Protein AF-A2E4K3-F1 (afdb_monomer)

Radius of gyration: 17.05 Å; Cα contacts (8 Å, |Δi|>4): 34; chains: 1; bounding box: 37×16×49 Å

Organism: Trichomonas vaginalis (strain ATCC PRA-98 / G3) (NCBI:txid412133)

Structure (mmCIF, N/CA/C/O backbone):
data_AF-A2E4K3-F1
#
_entry.id   AF-A2E4K3-F1
#
loop_
_atom_site.group_PDB
_atom_site.id
_atom_site.type_symbol
_atom_site.label_atom_id
_atom_site.label_alt_id
_atom_site.label_comp_id
_atom_site.label_asym_id
_atom_site.label_entity_id
_atom_site.label_seq_id
_atom_site.pdbx_PDB_ins_code
_atom_site.Cartn_x
_atom_site.Cartn_y
_atom_site.Cartn_z
_atom_site.occupancy
_atom_site.B_iso_or_equiv
_atom_site.auth_seq_id
_atom_site.auth_comp_id
_atom_site.auth_asym_id
_atom_site.auth_atom_id
_atom_site.pdbx_PDB_model_num
ATOM 1 N N . MET A 1 1 ? -4.163 12.323 7.623 1.00 51.69 1 MET A N 1
ATOM 2 C CA . MET A 1 1 ? -4.649 11.513 6.497 1.00 51.69 1 MET A CA 1
ATOM 3 C C . MET A 1 1 ? -6.133 11.173 6.589 1.00 51.69 1 MET A C 1
ATOM 5 O O . MET A 1 1 ? -6.499 10.014 6.734 1.00 51.69 1 MET A O 1
ATOM 9 N N . SER A 1 2 ? -7.022 12.127 6.284 1.00 55.66 2 SER A N 1
ATOM 10 C CA . SER A 1 2 ? -8.382 11.779 5.826 1.00 55.66 2 SER A CA 1
ATOM 11 C C . SER A 1 2 ? -8.325 10.609 4.820 1.00 55.66 2 SER A C 1
ATOM 13 O O . SER A 1 2 ? -7.330 10.466 4.105 1.00 55.66 2 SER A O 1
ATOM 15 N N . ASP A 1 3 ? -9.350 9.747 4.734 1.00 62.69 3 ASP A N 1
ATOM 16 C CA . ASP A 1 3 ? -9.349 8.594 3.795 1.00 62.69 3 ASP A CA 1
ATOM 17 C C . ASP A 1 3 ? -8.937 8.971 2.360 1.00 62.69 3 ASP A C 1
ATOM 19 O O . ASP A 1 3 ? -8.406 8.159 1.599 1.00 62.69 3 ASP A O 1
ATOM 23 N N . ASN A 1 4 ? -9.146 10.237 2.010 1.00 77.19 4 ASN A N 1
ATOM 24 C CA . ASN A 1 4 ? -8.730 10.851 0.768 1.00 77.19 4 ASN A CA 1
ATOM 25 C C . ASN A 1 4 ? -7.198 10.888 0.579 1.00 77.19 4 ASN A C 1
ATOM 27 O O . ASN A 1 4 ? -6.701 10.594 -0.504 1.00 77.19 4 ASN A O 1
ATOM 31 N N . GLU A 1 5 ? -6.419 11.202 1.614 1.00 77.31 5 GLU A N 1
ATOM 32 C CA . GLU A 1 5 ? -4.959 11.322 1.527 1.00 77.31 5 GLU A CA 1
ATOM 33 C C . GLU A 1 5 ? -4.269 9.954 1.379 1.00 77.31 5 GLU A C 1
ATOM 35 O O . GLU A 1 5 ? -3.359 9.807 0.561 1.00 77.31 5 GLU A O 1
ATOM 40 N N . TYR A 1 6 ? -4.759 8.919 2.074 1.00 78.75 6 TYR A N 1
ATOM 41 C CA . TYR A 1 6 ? -4.299 7.533 1.884 1.00 78.75 6 TYR A CA 1
ATOM 42 C C . TYR A 1 6 ? -4.538 7.054 0.456 1.00 78.75 6 TYR A C 1
ATOM 44 O O . TYR A 1 6 ? -3.611 6.596 -0.221 1.00 78.75 6 TYR A O 1
ATOM 52 N N . LYS A 1 7 ? -5.769 7.232 -0.039 1.00 83.38 7 LYS A N 1
ATOM 53 C CA . LYS A 1 7 ? -6.133 6.876 -1.414 1.00 83.38 7 LYS A CA 1
ATOM 54 C C . LYS A 1 7 ? -5.272 7.628 -2.430 1.00 83.38 7 LYS A C 1
ATOM 56 O O . LYS A 1 7 ? -4.796 7.014 -3.386 1.00 83.38 7 LYS A O 1
ATOM 61 N N . LYS A 1 8 ? -4.999 8.919 -2.202 1.00 86.31 8 LYS A N 1
ATOM 62 C CA . LYS A 1 8 ? -4.094 9.725 -3.040 1.00 86.31 8 LYS A CA 1
ATOM 63 C C . LYS A 1 8 ? -2.667 9.167 -3.052 1.00 86.31 8 LYS A C 1
ATOM 65 O O . LYS A 1 8 ? -2.138 8.940 -4.141 1.00 86.31 8 LYS A O 1
ATOM 70 N N . LYS A 1 9 ? -2.059 8.888 -1.887 1.00 84.81 9 LYS A N 1
ATOM 71 C CA . LYS A 1 9 ? -0.701 8.305 -1.800 1.00 84.81 9 LYS A CA 1
ATOM 72 C C . LYS A 1 9 ? -0.632 6.945 -2.507 1.00 84.81 9 LYS A C 1
ATOM 74 O O . LYS A 1 9 ? 0.247 6.727 -3.343 1.00 84.81 9 LYS A O 1
ATOM 79 N N . LEU A 1 10 ? -1.603 6.063 -2.260 1.00 87.44 10 LEU A N 1
ATOM 80 C CA . LEU A 1 10 ? -1.663 4.741 -2.889 1.00 87.44 10 LEU A CA 1
ATOM 81 C C . LEU A 1 10 ? -1.804 4.832 -4.417 1.00 87.44 10 LEU A C 1
ATOM 83 O O . LEU A 1 10 ? -1.127 4.103 -5.146 1.00 87.44 10 LEU A O 1
ATOM 87 N N . ASN A 1 11 ? -2.655 5.732 -4.912 1.00 89.62 11 ASN A N 1
ATOM 88 C CA . ASN A 1 11 ? -2.830 5.950 -6.347 1.00 89.62 11 ASN A CA 1
ATOM 89 C C . ASN A 1 11 ? -1.570 6.539 -6.993 1.00 89.62 11 ASN A C 1
ATOM 91 O O . ASN A 1 11 ? -1.178 6.081 -8.063 1.00 89.62 11 ASN A O 1
ATOM 95 N N . ARG A 1 12 ? -0.872 7.467 -6.324 1.00 90.50 12 ARG A N 1
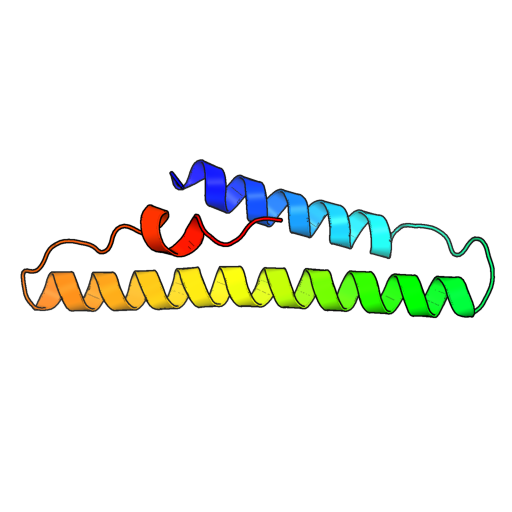ATOM 96 C CA . ARG A 1 12 ? 0.405 8.019 -6.809 1.00 90.50 12 ARG A CA 1
ATOM 97 C C . ARG A 1 12 ? 1.464 6.927 -6.984 1.00 90.50 12 ARG A C 1
ATOM 99 O O . ARG A 1 12 ? 2.137 6.895 -8.013 1.00 90.50 12 ARG A O 1
ATOM 106 N N . ILE A 1 13 ? 1.575 6.004 -6.025 1.00 90.94 13 ILE A N 1
ATOM 107 C CA . ILE A 1 13 ? 2.502 4.862 -6.109 1.00 90.94 13 ILE A CA 1
ATOM 108 C C . ILE A 1 13 ? 2.105 3.917 -7.249 1.00 90.94 13 ILE A C 1
ATOM 110 O O . ILE A 1 13 ? 2.960 3.543 -8.050 1.00 90.94 13 ILE A O 1
ATOM 114 N N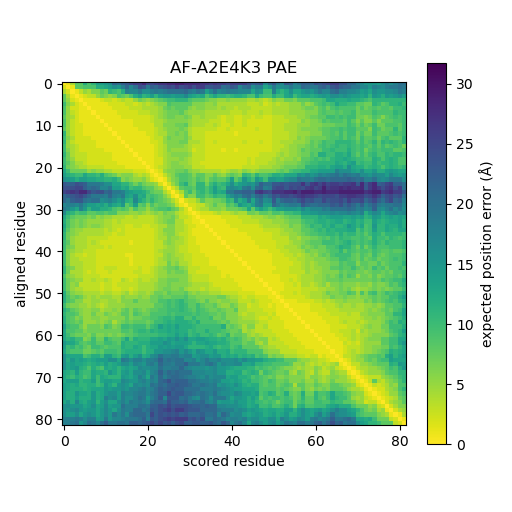 . LYS A 1 14 ? 0.814 3.576 -7.384 1.00 91.31 14 LYS A N 1
ATOM 115 C CA . LYS A 1 14 ? 0.320 2.751 -8.505 1.00 91.31 14 LYS A CA 1
ATOM 116 C C . LYS A 1 14 ? 0.661 3.372 -9.862 1.00 91.31 14 LYS A C 1
ATOM 118 O O . LYS A 1 14 ? 1.144 2.662 -10.743 1.00 91.31 14 LYS A O 1
ATOM 123 N N . SER A 1 15 ? 0.451 4.679 -10.020 1.00 92.56 15 SER A N 1
ATOM 124 C CA . SER A 1 15 ? 0.774 5.397 -11.257 1.00 92.56 15 SER A CA 1
ATOM 125 C C . SER A 1 15 ? 2.275 5.401 -11.543 1.00 92.56 15 SER A C 1
ATOM 127 O O . SER A 1 15 ? 2.660 5.131 -12.677 1.00 92.56 15 SER A O 1
ATOM 129 N N . LYS A 1 16 ? 3.129 5.618 -10.529 1.00 90.44 16 LYS A N 1
ATOM 130 C CA . LYS A 1 16 ? 4.593 5.522 -10.683 1.00 90.44 16 LYS A CA 1
ATOM 131 C C . LYS A 1 16 ? 5.024 4.116 -11.114 1.00 90.44 16 LYS A C 1
ATOM 133 O O . LYS A 1 16 ? 5.766 3.988 -12.080 1.00 90.44 16 LYS A O 1
ATOM 138 N N . ILE A 1 17 ? 4.513 3.062 -10.471 1.00 91.19 17 ILE A N 1
ATOM 139 C 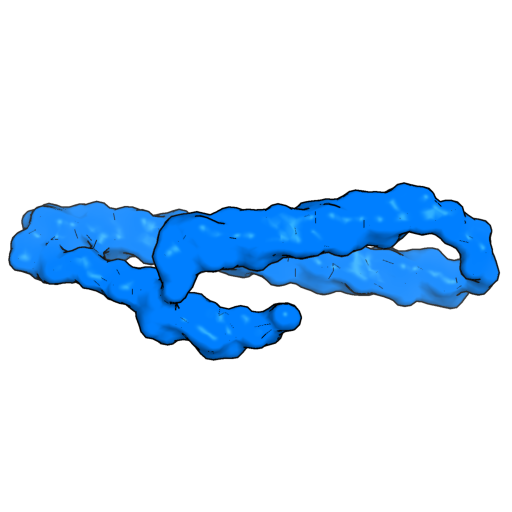CA . ILE A 1 17 ? 4.803 1.670 -10.867 1.00 91.19 17 ILE A CA 1
ATOM 140 C C . ILE A 1 17 ? 4.384 1.429 -12.322 1.00 91.19 17 ILE A C 1
ATOM 142 O O . ILE A 1 17 ? 5.152 0.867 -13.097 1.00 91.19 17 ILE A O 1
ATOM 146 N N . CYS A 1 18 ? 3.185 1.874 -12.712 1.00 91.88 18 CYS A N 1
ATOM 147 C CA . CYS A 1 18 ? 2.686 1.743 -14.081 1.00 91.88 18 CYS A CA 1
ATOM 148 C C . CYS A 1 18 ? 3.584 2.477 -15.088 1.00 91.88 18 CYS A C 1
ATOM 150 O O . CYS A 1 18 ? 3.933 1.908 -16.119 1.00 91.88 18 CYS A O 1
ATOM 152 N N . TYR A 1 19 ? 4.010 3.701 -14.762 1.00 90.25 19 TYR A N 1
ATOM 153 C CA . TYR A 1 19 ? 4.947 4.479 -15.571 1.00 90.25 19 TYR A CA 1
ATOM 154 C C . TYR A 1 19 ? 6.260 3.722 -15.782 1.00 90.25 19 TYR A C 1
ATOM 156 O O . TYR A 1 19 ? 6.642 3.478 -16.924 1.00 90.25 19 TYR A O 1
ATOM 164 N N . TYR A 1 20 ? 6.908 3.261 -14.707 1.00 86.88 20 TYR A N 1
ATOM 165 C CA . TYR A 1 20 ? 8.160 2.517 -14.831 1.00 86.88 20 TYR A CA 1
ATOM 166 C C . TYR A 1 20 ? 7.964 1.170 -15.531 1.00 86.88 20 TYR A C 1
ATOM 168 O O . TYR A 1 20 ? 8.825 0.782 -16.305 1.00 86.88 20 TYR A O 1
ATOM 176 N N . LYS A 1 21 ? 6.834 0.471 -15.371 1.00 87.75 21 LYS A N 1
ATOM 177 C CA . LYS A 1 21 ? 6.548 -0.774 -16.115 1.00 87.75 21 LYS A CA 1
ATOM 178 C C . LYS A 1 21 ? 6.274 -0.549 -17.605 1.00 87.75 21 LYS A C 1
ATOM 180 O O . LYS A 1 21 ? 6.581 -1.427 -18.400 1.00 87.75 21 LYS A O 1
ATOM 185 N N . LYS A 1 22 ? 5.754 0.616 -17.997 1.00 86.44 22 LYS A N 1
ATOM 186 C CA . LYS A 1 22 ? 5.480 0.960 -19.403 1.00 86.44 22 LYS A CA 1
ATOM 187 C C . LYS A 1 22 ? 6.620 1.697 -20.101 1.00 86.44 22 LYS A C 1
ATOM 189 O O . LYS A 1 22 ? 6.611 1.765 -21.324 1.00 86.44 22 LYS A O 1
ATOM 194 N N . LYS A 1 23 ? 7.578 2.257 -19.352 1.00 79.88 23 LYS A N 1
ATOM 195 C CA . LYS A 1 23 ? 8.716 2.981 -19.926 1.00 79.88 23 LYS A CA 1
ATOM 196 C C . LYS A 1 23 ? 9.478 2.043 -20.882 1.00 79.88 23 LYS A C 1
ATOM 198 O O . LYS A 1 23 ? 9.886 0.967 -20.438 1.00 79.88 23 LYS A O 1
ATOM 203 N N . PRO A 1 24 ? 9.630 2.391 -22.172 1.00 73.88 24 PRO A N 1
ATOM 204 C CA . PRO A 1 24 ? 10.400 1.577 -23.105 1.00 73.88 24 PRO A CA 1
ATOM 205 C C . PRO A 1 24 ? 11.854 1.464 -22.630 1.00 73.88 24 PRO A C 1
ATOM 207 O O . PRO A 1 24 ? 12.372 2.370 -21.970 1.00 73.88 24 PRO A O 1
ATOM 210 N N . GLN A 1 25 ? 12.496 0.334 -22.933 1.00 66.31 25 GLN A N 1
ATOM 211 C CA . GLN A 1 25 ? 13.913 0.122 -22.642 1.00 66.31 25 GLN A CA 1
ATOM 212 C C . GLN A 1 25 ? 14.743 1.029 -23.550 1.00 66.31 25 GLN A C 1
ATOM 214 O O . GLN A 1 25 ? 15.033 0.698 -24.695 1.00 66.31 25 GLN A O 1
ATOM 219 N N . CYS A 1 26 ? 15.093 2.207 -23.050 1.00 65.06 26 CYS A N 1
ATOM 220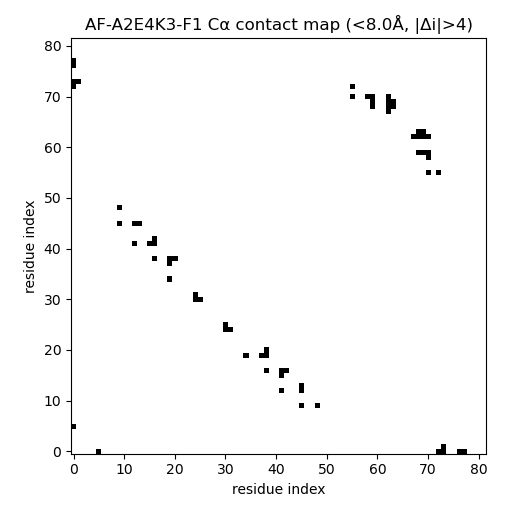 C CA . CYS A 1 26 ? 15.993 3.130 -23.724 1.00 65.06 26 CYS A CA 1
ATOM 221 C C . CYS A 1 26 ? 17.274 3.224 -22.885 1.00 65.06 26 CYS A C 1
ATOM 223 O O . CYS A 1 26 ? 17.323 3.996 -21.930 1.00 65.06 26 CYS A O 1
ATOM 225 N N . GLY A 1 27 ? 18.290 2.413 -23.204 1.00 61.12 27 GLY A N 1
ATOM 226 C CA . GLY A 1 27 ? 19.660 2.637 -22.711 1.00 61.12 27 GLY A CA 1
ATOM 227 C C . GLY A 1 27 ? 20.355 1.498 -21.952 1.00 61.12 27 GLY A C 1
ATOM 228 O O . GLY A 1 27 ? 21.015 1.768 -20.959 1.00 61.12 27 GLY A O 1
ATOM 229 N N . GLY A 1 28 ? 20.269 0.251 -22.426 1.00 65.12 28 GLY A N 1
ATOM 230 C CA . GLY A 1 28 ? 21.171 -0.829 -21.991 1.00 65.12 28 GLY A CA 1
ATOM 231 C C . GLY A 1 28 ? 20.857 -1.475 -20.631 1.00 65.12 28 GLY A C 1
ATOM 232 O O . GLY A 1 28 ? 19.949 -1.065 -19.910 1.00 65.12 28 GLY A O 1
ATOM 233 N N . ALA A 1 29 ? 21.619 -2.522 -20.294 1.00 65.50 29 ALA A N 1
ATOM 234 C CA . ALA A 1 29 ? 21.362 -3.412 -19.155 1.00 65.50 29 ALA A CA 1
ATOM 235 C C . ALA A 1 29 ? 21.416 -2.722 -17.773 1.00 65.50 29 ALA A C 1
ATOM 237 O O . ALA A 1 29 ? 20.718 -3.144 -16.849 1.00 65.50 29 ALA A O 1
ATOM 238 N N . GLU A 1 30 ? 22.203 -1.652 -17.621 1.00 65.50 30 GLU A N 1
ATOM 239 C CA . GLU A 1 30 ? 22.275 -0.879 -16.371 1.00 65.50 30 GLU A CA 1
ATOM 240 C C . GLU A 1 30 ? 20.964 -0.124 -16.088 1.00 65.50 30 GLU A C 1
ATOM 242 O O . GLU A 1 30 ? 20.448 -0.191 -14.969 1.00 65.50 30 GLU A O 1
ATOM 247 N N . ASN A 1 31 ? 20.346 0.474 -17.116 1.00 75.81 31 ASN A N 1
ATOM 248 C CA . ASN A 1 31 ? 19.044 1.141 -16.994 1.00 75.81 31 ASN A CA 1
ATOM 249 C C . ASN A 1 31 ? 17.911 0.157 -16.660 1.00 75.81 31 ASN A C 1
ATOM 251 O O . ASN A 1 31 ? 16.949 0.524 -15.982 1.00 75.81 31 ASN A O 1
ATOM 255 N N . ASP A 1 32 ? 18.009 -1.095 -17.113 1.00 80.56 32 ASP A N 1
ATOM 256 C CA . ASP A 1 32 ? 17.037 -2.139 -16.776 1.00 80.56 32 ASP A CA 1
ATOM 257 C C . ASP A 1 32 ? 17.131 -2.574 -15.311 1.00 80.56 32 ASP A C 1
ATOM 259 O O . ASP A 1 32 ? 16.098 -2.779 -14.661 1.00 80.56 32 ASP A O 1
ATOM 263 N N . LYS A 1 33 ? 18.351 -2.665 -14.767 1.00 85.44 33 LYS A N 1
ATOM 264 C CA . LYS A 1 33 ? 18.570 -2.974 -13.351 1.00 85.44 33 LYS A CA 1
ATOM 265 C C . LYS A 1 33 ? 18.043 -1.855 -12.456 1.00 85.44 33 LYS A C 1
ATOM 267 O O . LYS A 1 33 ? 17.254 -2.130 -11.552 1.00 85.44 33 LYS A O 1
ATOM 272 N N . GLU A 1 34 ? 18.392 -0.603 -12.750 1.00 86.12 34 GLU A N 1
ATOM 273 C CA . GLU A 1 34 ? 17.917 0.555 -11.982 1.00 86.12 34 GLU A CA 1
ATOM 274 C C . GLU A 1 34 ? 16.384 0.657 -12.015 1.00 86.12 34 GLU A C 1
ATOM 276 O O . GLU A 1 34 ? 15.720 0.819 -10.987 1.00 86.12 34 GLU A O 1
ATOM 281 N N . ARG A 1 35 ? 15.786 0.467 -13.196 1.00 87.12 35 ARG A N 1
ATOM 282 C CA . ARG A 1 35 ? 14.331 0.426 -13.366 1.00 87.12 35 ARG A CA 1
ATOM 283 C C . ARG A 1 35 ? 13.683 -0.662 -12.511 1.00 87.12 35 ARG A C 1
ATOM 285 O O . ARG A 1 35 ? 12.638 -0.408 -11.905 1.00 87.12 35 ARG A O 1
ATOM 292 N N . LYS A 1 36 ? 14.267 -1.862 -12.470 1.00 89.25 36 LYS A N 1
ATOM 293 C CA . LYS A 1 36 ? 13.761 -2.975 -11.660 1.00 89.25 36 LYS A CA 1
ATOM 294 C C . LYS A 1 36 ? 13.827 -2.647 -10.168 1.00 89.25 36 LYS A C 1
ATOM 296 O O . LYS A 1 36 ? 12.817 -2.793 -9.485 1.00 89.25 36 LYS A O 1
ATOM 301 N N . GLU A 1 37 ? 14.950 -2.114 -9.692 1.00 91.19 37 GLU A N 1
ATOM 302 C CA . GLU A 1 37 ? 15.118 -1.703 -8.292 1.00 91.19 37 GLU A CA 1
ATOM 303 C C . GLU A 1 37 ? 14.116 -0.611 -7.883 1.00 91.19 37 GLU A C 1
ATOM 305 O O . GLU A 1 37 ? 13.541 -0.660 -6.793 1.00 91.19 37 GLU A O 1
ATOM 310 N N . ILE A 1 38 ? 13.846 0.362 -8.762 1.00 89.62 38 ILE A N 1
ATOM 311 C CA . ILE A 1 38 ? 12.832 1.398 -8.514 1.00 89.62 38 ILE A CA 1
ATOM 312 C C . ILE A 1 38 ? 11.435 0.775 -8.392 1.00 89.62 38 ILE A C 1
ATOM 314 O O . ILE A 1 38 ? 10.675 1.138 -7.489 1.00 89.62 38 ILE A O 1
ATOM 318 N N . ILE A 1 39 ? 11.081 -0.166 -9.274 1.00 90.94 39 ILE A N 1
ATOM 319 C CA . ILE A 1 39 ? 9.790 -0.866 -9.214 1.00 90.94 39 ILE A CA 1
ATOM 320 C C . ILE A 1 39 ? 9.672 -1.668 -7.911 1.00 90.94 39 ILE A C 1
ATOM 322 O O . ILE A 1 39 ? 8.650 -1.548 -7.235 1.00 90.94 39 ILE A O 1
ATOM 326 N N . GLU A 1 40 ? 10.704 -2.421 -7.524 1.00 93.06 40 GLU A N 1
ATOM 327 C CA . GLU A 1 40 ? 10.719 -3.221 -6.289 1.00 93.06 40 GLU A CA 1
ATOM 328 C C . GLU A 1 40 ? 10.577 -2.349 -5.034 1.00 93.06 40 GLU A C 1
ATOM 330 O O . GLU A 1 40 ? 9.765 -2.648 -4.152 1.00 93.06 40 GLU A O 1
ATOM 335 N N . LYS A 1 41 ? 11.284 -1.210 -4.974 1.00 91.50 41 LYS A N 1
ATOM 336 C CA . LYS A 1 41 ? 11.125 -0.231 -3.887 1.00 91.50 41 LYS A CA 1
ATOM 337 C C . LYS A 1 41 ? 9.687 0.284 -3.816 1.00 91.50 41 LYS A C 1
ATOM 339 O O . LYS A 1 41 ? 9.083 0.280 -2.744 1.00 91.50 41 LYS A O 1
ATOM 344 N N . LEU A 1 42 ? 9.101 0.687 -4.946 1.00 90.50 42 LEU A N 1
ATOM 345 C CA . LEU A 1 42 ? 7.721 1.186 -4.991 1.00 90.50 42 LEU A CA 1
ATOM 346 C C . LEU A 1 42 ? 6.686 0.115 -4.606 1.00 90.50 42 LEU A C 1
ATOM 348 O O . LEU A 1 42 ? 5.704 0.429 -3.926 1.00 90.50 42 LEU A O 1
ATOM 352 N N . GLU A 1 43 ? 6.884 -1.140 -5.014 1.00 91.38 43 GLU A N 1
ATOM 353 C CA . GLU A 1 43 ? 6.028 -2.262 -4.610 1.00 91.38 43 GLU A CA 1
ATOM 354 C C . GLU A 1 43 ? 6.155 -2.561 -3.111 1.00 91.38 43 GLU A C 1
ATOM 356 O O . GLU A 1 43 ? 5.139 -2.783 -2.447 1.00 91.38 43 GLU A O 1
ATOM 361 N N . THR A 1 44 ? 7.359 -2.447 -2.550 1.00 89.12 44 THR A N 1
ATOM 362 C CA . THR A 1 44 ? 7.604 -2.573 -1.106 1.00 89.12 44 THR A CA 1
ATOM 363 C C . THR A 1 44 ? 6.868 -1.487 -0.321 1.00 89.12 44 THR A C 1
ATOM 365 O O . THR A 1 44 ? 6.093 -1.799 0.586 1.00 89.12 44 THR A O 1
ATOM 368 N N . TYR A 1 45 ? 7.002 -0.217 -0.723 1.00 84.69 45 TYR A N 1
ATOM 369 C CA . TYR A 1 45 ? 6.259 0.892 -0.110 1.00 84.69 45 TYR A CA 1
ATOM 370 C C . TYR A 1 45 ? 4.741 0.691 -0.187 1.00 84.69 45 TYR A C 1
ATOM 372 O O . TYR A 1 45 ? 4.022 0.931 0.786 1.00 84.69 45 TYR A O 1
ATOM 380 N N . ARG A 1 46 ? 4.232 0.203 -1.327 1.00 88.25 46 ARG A N 1
ATOM 381 C CA . ARG A 1 46 ? 2.807 -0.121 -1.496 1.00 88.25 46 ARG A CA 1
ATOM 382 C C . ARG A 1 46 ? 2.346 -1.201 -0.513 1.00 88.25 46 ARG A C 1
ATOM 384 O O . ARG A 1 46 ? 1.236 -1.096 0.010 1.00 88.25 46 ARG A O 1
ATOM 391 N N . SER A 1 47 ? 3.157 -2.231 -0.289 1.00 86.56 47 SER A N 1
ATOM 392 C CA . SER A 1 47 ? 2.851 -3.321 0.644 1.00 86.56 47 SER A CA 1
ATOM 393 C C . SER A 1 47 ? 2.846 -2.844 2.093 1.00 86.56 47 SER A C 1
ATOM 395 O O . SER A 1 47 ? 1.893 -3.136 2.812 1.00 86.56 47 SER A O 1
ATOM 397 N N . ILE A 1 48 ? 3.831 -2.033 2.495 1.00 83.75 48 ILE A N 1
ATOM 398 C CA . ILE A 1 48 ? 3.888 -1.434 3.838 1.00 83.75 48 ILE A CA 1
ATOM 399 C C . ILE A 1 48 ? 2.630 -0.600 4.106 1.00 83.75 48 ILE A C 1
ATOM 401 O O . ILE A 1 48 ? 1.964 -0.807 5.115 1.00 83.75 48 ILE A O 1
ATOM 405 N N . LEU A 1 49 ? 2.232 0.275 3.176 1.00 82.69 49 LEU A N 1
ATOM 406 C CA . LEU A 1 49 ? 1.026 1.099 3.338 1.00 82.69 49 LEU A CA 1
ATOM 407 C C . LEU A 1 49 ? -0.258 0.273 3.494 1.00 82.69 49 LEU A C 1
ATOM 409 O O . LEU A 1 49 ? -1.150 0.655 4.250 1.00 82.69 49 LEU A O 1
ATOM 413 N N . LYS A 1 50 ? -0.376 -0.853 2.783 1.00 85.31 50 LYS A N 1
ATOM 414 C CA . LYS A 1 50 ? -1.519 -1.768 2.928 1.00 85.31 50 LYS A CA 1
ATOM 415 C C . LYS A 1 50 ? -1.505 -2.504 4.265 1.00 85.31 50 LYS A C 1
ATOM 417 O O . LYS A 1 50 ? -2.552 -2.630 4.892 1.00 85.31 50 LYS A O 1
ATOM 422 N N . LEU A 1 51 ? -0.337 -2.985 4.693 1.00 82.56 51 LEU A N 1
ATOM 423 C CA . LEU A 1 51 ? -0.176 -3.663 5.980 1.00 82.56 51 LEU A CA 1
ATOM 424 C C . LEU A 1 51 ? -0.494 -2.720 7.142 1.00 82.56 51 LEU A C 1
ATOM 426 O O . LEU A 1 51 ? -1.203 -3.119 8.062 1.00 82.56 51 LEU A O 1
ATOM 430 N N . SER A 1 52 ? -0.041 -1.466 7.076 1.00 80.50 52 SER A N 1
ATOM 431 C CA . SER A 1 52 ? -0.381 -0.447 8.071 1.00 80.50 52 SER A CA 1
ATOM 432 C C . SER A 1 52 ? -1.889 -0.193 8.132 1.00 80.50 52 SER A C 1
ATOM 434 O O . SER A 1 52 ? -2.447 -0.153 9.222 1.00 80.50 52 SER A O 1
ATOM 436 N N . GLU A 1 53 ? -2.579 -0.096 6.989 1.00 81.25 53 GLU A N 1
ATOM 437 C CA . GLU A 1 53 ? -4.043 0.062 6.966 1.00 81.25 53 GLU A CA 1
ATOM 438 C C . GLU A 1 53 ? -4.764 -1.140 7.603 1.00 81.25 53 GLU A C 1
ATOM 440 O O . GLU A 1 53 ? -5.689 -0.959 8.396 1.00 81.25 53 GLU A O 1
ATOM 445 N N . ALA A 1 54 ? -4.336 -2.366 7.283 1.00 84.25 54 ALA A N 1
ATOM 446 C CA . ALA A 1 54 ? -4.912 -3.583 7.850 1.00 84.25 54 ALA A CA 1
ATOM 447 C C . ALA A 1 54 ? -4.712 -3.653 9.373 1.00 84.25 54 ALA A C 1
ATOM 449 O O . ALA A 1 54 ? -5.676 -3.879 10.103 1.00 84.25 54 ALA A O 1
ATOM 450 N N . LYS A 1 55 ? -3.492 -3.372 9.852 1.00 83.12 55 LYS A N 1
ATOM 451 C CA . LYS A 1 55 ? -3.170 -3.357 11.286 1.00 83.12 55 LYS A CA 1
ATOM 452 C C . LYS A 1 55 ? -3.957 -2.295 12.050 1.00 83.12 55 LYS A C 1
ATOM 454 O O . LYS A 1 55 ? -4.470 -2.587 13.124 1.00 83.12 55 LYS A O 1
ATOM 459 N N . ILE A 1 56 ? -4.108 -1.091 11.495 1.00 81.75 56 ILE A N 1
ATOM 460 C CA . ILE A 1 56 ? -4.905 -0.024 12.123 1.00 81.75 56 ILE A CA 1
ATOM 461 C C . ILE A 1 56 ? -6.385 -0.426 12.206 1.00 81.75 56 ILE A C 1
ATOM 463 O O . ILE A 1 56 ? -7.018 -0.228 13.239 1.00 81.75 56 ILE A O 1
ATOM 467 N N . LYS A 1 57 ? -6.942 -1.042 11.153 1.00 85.00 57 LYS A N 1
ATOM 468 C CA . LYS A 1 57 ? -8.329 -1.546 11.171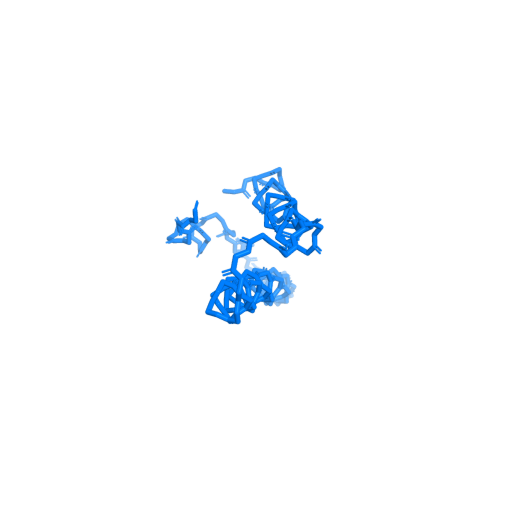 1.00 85.00 57 LYS A CA 1
ATOM 469 C C . LYS A 1 57 ? -8.546 -2.607 12.245 1.00 85.00 57 LYS A C 1
ATOM 471 O O . LYS A 1 57 ? -9.580 -2.603 12.907 1.00 85.00 57 LYS A O 1
ATOM 476 N N . GLU A 1 58 ? -7.594 -3.517 12.401 1.00 86.31 58 GLU A N 1
ATOM 477 C CA . GLU A 1 58 ? -7.646 -4.556 13.426 1.00 86.31 58 GLU A CA 1
ATOM 478 C C . GLU A 1 58 ? -7.528 -3.965 14.836 1.00 86.31 58 GLU A C 1
ATOM 480 O O . GLU A 1 58 ? -8.328 -4.295 15.709 1.00 86.31 58 GLU A O 1
ATOM 485 N N . PHE A 1 59 ? -6.628 -3.002 15.032 1.00 83.94 59 PHE A N 1
ATOM 486 C CA . PHE A 1 59 ? -6.494 -2.280 16.295 1.00 83.94 59 PHE A CA 1
ATOM 487 C C . PHE A 1 59 ? -7.773 -1.510 16.667 1.00 83.94 59 PHE A C 1
ATOM 489 O O . PHE A 1 59 ? -8.255 -1.625 17.791 1.00 83.94 59 PHE A O 1
ATOM 496 N N . ASN A 1 60 ? -8.398 -0.813 15.712 1.00 84.50 60 ASN A N 1
ATOM 497 C CA . ASN A 1 60 ? -9.671 -0.118 15.944 1.00 84.50 60 ASN A CA 1
ATOM 498 C C . ASN A 1 60 ? -10.820 -1.085 16.248 1.00 84.50 60 ASN A C 1
ATOM 500 O O . ASN A 1 60 ? -11.672 -0.783 17.084 1.00 84.50 60 ASN A O 1
ATOM 504 N N . ARG A 1 61 ? -10.835 -2.272 15.624 1.00 87.56 61 ARG A N 1
ATOM 505 C CA . ARG A 1 61 ? -11.784 -3.337 15.986 1.00 87.56 61 ARG A CA 1
ATOM 506 C C . ARG A 1 61 ? -11.615 -3.766 17.441 1.00 87.56 61 ARG A C 1
ATOM 508 O O . ARG A 1 61 ? -12.619 -3.906 18.131 1.00 87.56 61 ARG A O 1
ATOM 515 N N . ILE A 1 62 ? -10.377 -3.944 17.904 1.00 88.19 62 ILE A N 1
ATOM 516 C CA . ILE A 1 62 ? -10.088 -4.291 19.302 1.00 88.19 62 ILE A CA 1
ATOM 517 C C . ILE A 1 62 ? -10.523 -3.156 20.233 1.00 88.19 62 ILE A C 1
ATOM 519 O O . ILE A 1 62 ? -11.260 -3.425 21.177 1.00 88.19 62 ILE A O 1
ATOM 523 N N . ASN A 1 63 ? -10.155 -1.902 19.943 1.00 85.69 63 ASN A N 1
ATOM 524 C CA . ASN A 1 63 ? -10.548 -0.740 20.752 1.00 85.69 63 ASN A CA 1
ATOM 525 C C . ASN A 1 63 ? -12.066 -0.647 20.928 1.00 85.69 63 ASN A C 1
ATOM 527 O O . ASN A 1 63 ? -12.544 -0.466 22.047 1.00 85.69 63 ASN A O 1
ATOM 531 N N . LYS A 1 64 ? -12.824 -0.886 19.853 1.00 88.00 64 LYS A N 1
ATOM 532 C CA . LYS A 1 64 ? -14.287 -0.915 19.902 1.00 88.00 64 LYS A CA 1
ATOM 533 C C . LYS A 1 64 ? -14.834 -2.006 20.831 1.00 88.00 64 LYS A C 1
ATOM 535 O O . LYS A 1 64 ? -15.833 -1.770 21.503 1.00 88.00 64 LYS A O 1
ATOM 540 N N . LEU A 1 65 ? -14.198 -3.179 20.888 1.00 89.62 65 LEU A N 1
ATOM 541 C CA . LEU A 1 65 ? -14.608 -4.274 21.780 1.00 89.62 65 LEU A CA 1
ATOM 542 C C . LEU A 1 65 ? -14.357 -3.956 23.259 1.00 89.62 65 LEU A C 1
ATOM 544 O O . LEU A 1 65 ? -15.131 -4.379 24.110 1.00 89.62 65 LEU A O 1
ATOM 548 N N . ILE A 1 66 ? -13.296 -3.206 23.560 1.00 91.69 66 ILE A N 1
ATOM 549 C CA . ILE A 1 66 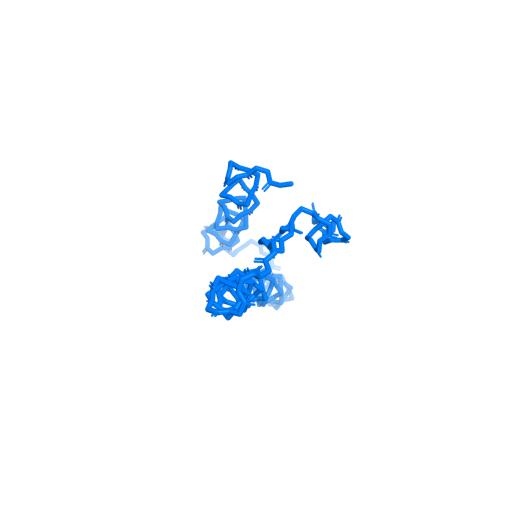? -12.915 -2.833 24.933 1.00 91.69 66 ILE A CA 1
ATOM 550 C C . ILE A 1 66 ? -13.439 -1.449 25.355 1.00 91.69 66 ILE A C 1
ATOM 552 O O . ILE A 1 66 ? -13.058 -0.956 26.414 1.00 91.69 66 ILE A O 1
ATOM 556 N N . GLY A 1 67 ? -14.286 -0.811 24.537 1.00 88.44 67 GLY A N 1
ATOM 557 C CA . GLY A 1 67 ? -14.877 0.501 24.823 1.00 88.44 67 GLY A CA 1
ATOM 558 C C . GLY A 1 67 ? -13.887 1.673 24.807 1.00 88.44 67 GLY A C 1
ATOM 559 O O . GLY A 1 67 ? -14.126 2.670 25.481 1.00 88.44 67 GLY A O 1
ATOM 560 N N . ARG A 1 68 ? -12.767 1.553 24.082 1.00 84.31 68 ARG A N 1
ATOM 561 C CA . ARG A 1 68 ? -11.765 2.619 23.903 1.00 84.31 68 ARG A CA 1
ATOM 562 C C . ARG A 1 68 ? -11.961 3.374 22.591 1.00 84.31 68 ARG A C 1
ATOM 564 O O . ARG A 1 68 ? -12.518 2.838 21.633 1.00 84.31 68 ARG A O 1
ATOM 571 N N . ASP A 1 69 ? -11.419 4.588 22.546 1.00 82.00 69 ASP A N 1
ATOM 572 C CA . ASP A 1 69 ? -11.429 5.444 21.361 1.00 82.00 69 ASP A CA 1
ATOM 573 C C . ASP A 1 69 ? -10.697 4.815 20.167 1.00 82.00 69 ASP A C 1
ATOM 575 O O . ASP A 1 69 ? -9.744 4.037 20.308 1.00 82.00 69 ASP A O 1
ATOM 579 N N . GLU A 1 70 ? -11.142 5.160 18.959 1.00 79.19 70 GLU A N 1
ATOM 580 C CA . GLU A 1 70 ? -10.470 4.740 17.733 1.00 79.19 70 GLU A CA 1
ATOM 581 C C . GLU A 1 70 ? -9.081 5.374 17.629 1.00 79.19 70 GLU A C 1
ATOM 583 O O . GLU A 1 70 ? -8.875 6.557 17.897 1.00 79.19 70 GLU A O 1
ATOM 588 N N . PHE A 1 71 ? -8.113 4.578 17.188 1.00 77.69 71 PHE A N 1
ATOM 589 C CA . PHE A 1 71 ? -6.778 5.065 16.912 1.00 77.69 71 PHE A CA 1
ATOM 590 C C . PHE A 1 71 ? -6.788 6.021 15.721 1.00 77.69 71 PHE A C 1
ATOM 592 O O . PHE A 1 71 ? -7.294 5.701 14.636 1.00 77.69 71 PHE A O 1
ATOM 599 N N . ASN A 1 72 ? -6.167 7.184 15.911 1.00 70.69 72 ASN A N 1
ATOM 600 C CA . ASN A 1 72 ? -6.035 8.180 14.868 1.00 70.69 72 ASN A CA 1
ATOM 601 C C . ASN A 1 72 ? -4.960 7.757 13.856 1.00 70.69 72 ASN A C 1
ATOM 603 O O . ASN A 1 72 ? -3.757 7.901 14.076 1.00 70.69 72 ASN A O 1
ATOM 607 N N . LYS A 1 73 ? -5.401 7.267 12.694 1.00 68.88 73 LYS A N 1
ATOM 608 C CA . LYS A 1 73 ? -4.507 6.835 11.605 1.00 68.88 73 LYS A CA 1
ATOM 609 C C . LYS A 1 73 ? -3.592 7.950 11.079 1.00 68.88 73 LYS A C 1
ATOM 611 O O . LYS A 1 73 ? -2.595 7.656 10.418 1.00 68.88 73 LYS A O 1
ATOM 616 N N . ASP A 1 74 ? -3.937 9.209 11.340 1.00 65.19 74 ASP A N 1
ATOM 617 C CA . ASP A 1 74 ? -3.230 10.376 10.819 1.00 65.19 74 ASP A CA 1
ATOM 618 C C . ASP A 1 74 ? -1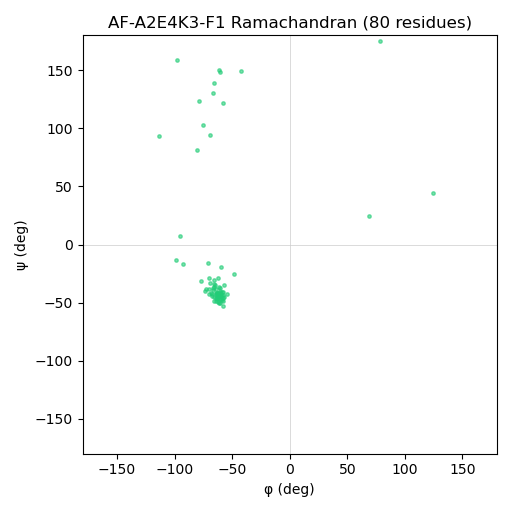.897 10.586 11.526 1.00 65.19 74 ASP A C 1
ATOM 620 O O . ASP A 1 74 ? -0.895 10.842 10.864 1.00 65.19 74 ASP A O 1
ATOM 624 N N . GLU A 1 75 ? -1.858 10.378 12.841 1.00 64.81 75 GLU A N 1
ATOM 625 C CA . GLU A 1 75 ? -0.633 10.489 13.636 1.00 64.81 75 GLU A CA 1
ATOM 626 C C . GLU A 1 75 ? 0.400 9.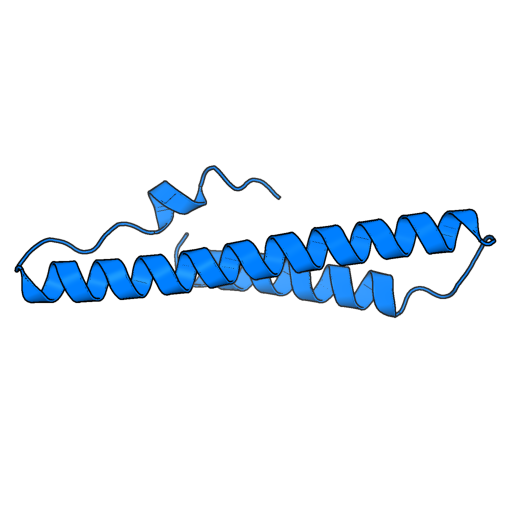423 13.257 1.00 64.81 75 GLU A C 1
ATOM 628 O O . GLU A 1 75 ? 1.593 9.706 13.187 1.00 64.81 75 GLU A O 1
ATOM 633 N N . PHE A 1 76 ? -0.051 8.210 12.928 1.00 63.97 76 PHE A N 1
ATOM 634 C CA . PHE A 1 76 ? 0.841 7.095 12.601 1.00 63.97 76 PHE A CA 1
ATOM 635 C C . PHE A 1 76 ? 1.438 7.168 11.192 1.00 63.97 76 PHE A C 1
ATOM 637 O O . PHE A 1 76 ? 2.546 6.691 10.957 1.00 63.97 76 PHE A O 1
ATOM 644 N N . LEU A 1 77 ? 0.704 7.738 10.229 1.00 62.72 77 LEU A N 1
ATOM 645 C CA . LEU A 1 77 ? 1.107 7.766 8.817 1.00 62.72 77 LEU A CA 1
ATOM 646 C C . LEU A 1 77 ? 1.758 9.089 8.382 1.00 62.72 77 LEU A C 1
ATOM 648 O O . LEU A 1 77 ? 2.365 9.134 7.307 1.00 62.72 77 LEU A O 1
ATOM 652 N N . ASN A 1 78 ? 1.663 10.146 9.194 1.00 61.03 78 ASN A N 1
ATOM 653 C CA . ASN A 1 78 ? 2.321 11.432 8.944 1.00 61.03 78 ASN A CA 1
ATOM 654 C C . ASN A 1 78 ? 3.857 11.355 8.774 1.00 61.03 78 ASN A C 1
ATOM 656 O O . ASN A 1 78 ? 4.366 12.079 7.918 1.00 61.03 78 ASN A O 1
ATOM 660 N N . PRO A 1 79 ? 4.609 10.471 9.469 1.00 58.50 79 PRO A N 1
ATOM 661 C CA . PRO A 1 79 ? 6.057 10.350 9.267 1.00 58.50 79 PRO A CA 1
ATOM 662 C C . PRO A 1 79 ? 6.450 9.716 7.923 1.00 58.50 79 PRO A C 1
ATOM 664 O O . PRO A 1 79 ? 7.602 9.821 7.508 1.00 58.50 79 PRO A O 1
ATOM 667 N N . ILE A 1 80 ? 5.522 9.048 7.224 1.00 57.97 80 ILE A N 1
ATOM 668 C CA . ILE A 1 80 ? 5.800 8.403 5.934 1.00 57.97 80 ILE A CA 1
ATOM 669 C C . ILE A 1 80 ? 5.752 9.477 4.833 1.00 57.97 80 ILE A C 1
ATOM 671 O O . ILE A 1 80 ? 4.730 9.674 4.156 1.00 57.97 80 ILE A O 1
ATOM 675 N N . GLN A 1 81 ? 6.863 10.205 4.690 1.00 49.59 81 GLN A N 1
ATOM 676 C CA . GLN A 1 81 ? 7.129 11.119 3.579 1.00 49.59 81 GLN A CA 1
ATOM 677 C C . GLN A 1 81 ? 7.580 10.313 2.343 1.00 49.59 81 GLN A C 1
ATOM 679 O O . GLN A 1 81 ? 8.527 9.533 2.412 1.00 49.59 81 GLN A O 1
ATOM 684 N N . ILE A 1 82 ? 6.863 10.477 1.221 1.00 50.69 82 ILE A N 1
ATOM 685 C CA . ILE A 1 82 ? 7.142 9.900 -0.115 1.00 50.69 82 ILE A CA 1
ATOM 686 C C . ILE A 1 82 ? 7.131 11.020 -1.152 1.00 50.69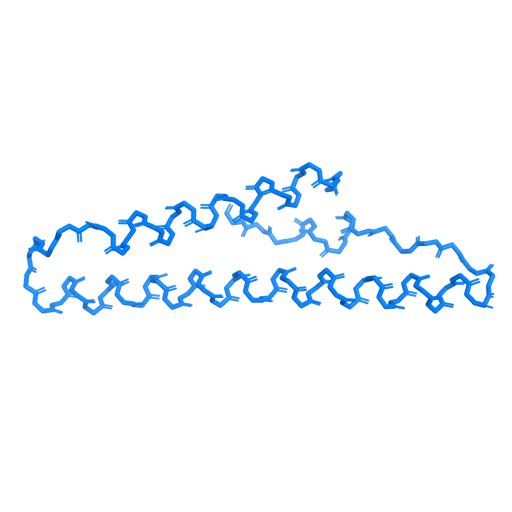 82 ILE A C 1
ATOM 688 O O . ILE A 1 82 ? 6.171 11.828 -1.118 1.00 50.69 82 ILE A O 1
#

Foldseek 3Di:
DPPVVLVVVLVVLVVVLVCLVPDPPDDDDVVVVVSVVVNVVSVVVNVVSVVLVVVLVVVQVVCVVVVHDRDDSCVVCVVPDD

Secondary structure (DSSP, 8-state):
--HHHHHHHHHHHHHHHHHHHHS---SHHHHHHHHHHHHHHHHHHHHHHHHHHHHHHHHHHHHHHTTPPPP-HHHHHTT---

Nearest PDB structures (foldseek):
  1qvr-assembly1_A  TM=4.876E-01  e=9.531E+00  Thermus thermophilus

Mean predicted aligned error: 8.71 Å

Sequence (82 aa):
MSDNEYKKKLNRIKSKICYYKKKPQCGGAENDKERKEIIEKLETYRSILKLSEAKIKEFNRINKLIGRDEFNKDEFLNPIQI

pLDDT: mean 80.0, std 11.52, range [49.59, 93.06]

Solvent-accessible surface area (backbone atoms only — not comparable to full-atom values): 4814 Å² total; per-residue (Å²): 91,62,77,64,49,55,52,49,54,54,49,52,48,53,50,50,45,50,49,65,72,65,53,74,94,80,69,64,74,68,51,53,51,53,51,48,53,52,44,53,52,50,52,50,53,54,49,51,56,50,51,51,52,54,53,50,53,52,50,33,53,51,24,58,74,73,75,44,76,70,73,66,67,33,75,75,50,64,80,69,81,129